Protein AF-A0A7R9FAC0-F1 (afdb_monomer_lite)

Secondary structure (DSSP, 8-state):
---SSHHHHHEEEEEEEETTTEEEEEESS-SPPPP-SSEEEE--TTTS----SSS---PPPHHHHHHHHHHHHHHHH-GGGTTSEEEEEE-S-HHHHHHHHHHHHHHHH--

Organism: NCBI:txid61472

pLDDT: mean 90.78, std 15.02, range [35.91, 98.38]

Sequence (111 aa):
MNTGTEENEILVCASEYIKERLYFVTLGTTVRPKSTVNTHYFSIDDELKYENFNADFGPLNLAMLYRYCQKLNRKLKLPSLSKKKIVHFTTMDGQKRVNAAFLIASFSVCT

Foldseek 3Di:
DDPPPPVVQFWDDKDDLDPLAEIETETQDPDQDDADQAADEDECLPPQFDDDPPPDGDQGDPVSLVVLLVVVVCQCPPPSCVRHHYYHYDYPPPSRSVNSVVSVVVSSVVD

Radius of gyration: 14.59 Å; chains: 1; bounding box: 48×26×38 Å

InterPro domains:
  IPR029021 Protein-tyrosine phosphatase-like [G3DSA:3.90.190.10] (7-111)
  IPR029021 Protein-tyrosine phosphatase-like [SSF52799] (12-110)
  IPR029260 Dual specificity/tyrosine protein phosphatase, N-terminal [PF14671] (16-110)
  IPR029260 Dual specificity/tyrosine protein phosphatase, N-terminal [cd17657] (13-110)

Structure (mmCIF, N/CA/C/O backbone):
data_AF-A0A7R9FAC0-F1
#
_entry.id   AF-A0A7R9FAC0-F1
#
loop_
_atom_site.group_PDB
_atom_site.id
_atom_site.type_symbol
_atom_site.label_atom_id
_atom_site.label_alt_id
_atom_site.label_comp_id
_atom_site.label_asym_id
_atom_site.label_entity_id
_atom_site.label_seq_id
_atom_site.pdbx_PDB_ins_code
_atom_site.Cartn_x
_atom_site.Cartn_y
_atom_site.Cartn_z
_atom_site.occupancy
_atom_site.B_iso_or_equiv
_atom_site.auth_seq_id
_atom_site.auth_comp_id
_atom_site.auth_asym_id
_atom_site.auth_atom_id
_atom_site.pdbx_PDB_model_num
ATOM 1 N N . MET A 1 1 ? -29.205 13.484 -4.983 1.00 35.91 1 MET A N 1
ATOM 2 C CA . MET A 1 1 ? -28.218 13.316 -6.071 1.00 35.91 1 MET A CA 1
ATOM 3 C C . MET A 1 1 ? -27.354 12.122 -5.708 1.00 35.91 1 MET A C 1
ATOM 5 O O . MET A 1 1 ? -26.906 12.058 -4.572 1.00 35.91 1 MET A O 1
ATOM 9 N N . ASN A 1 2 ? -27.260 11.142 -6.608 1.00 36.09 2 ASN A N 1
ATOM 10 C CA . ASN A 1 2 ? -26.619 9.841 -6.395 1.00 36.09 2 ASN A CA 1
ATOM 11 C C . ASN A 1 2 ? -25.140 9.990 -6.009 1.00 36.09 2 ASN A C 1
ATOM 13 O O . ASN A 1 2 ? -24.359 10.465 -6.821 1.00 36.09 2 ASN A O 1
ATOM 17 N N . THR A 1 3 ? -24.754 9.543 -4.812 1.00 40.38 3 THR A N 1
ATOM 18 C CA . THR A 1 3 ? -23.348 9.481 -4.358 1.00 40.38 3 THR A CA 1
ATOM 19 C C . THR A 1 3 ? -22.795 8.050 -4.315 1.00 40.38 3 THR A C 1
ATOM 21 O O . THR A 1 3 ? -21.716 7.829 -3.788 1.00 40.38 3 THR A O 1
ATOM 24 N N . GLY A 1 4 ? -23.533 7.059 -4.829 1.00 36.38 4 GLY A N 1
ATOM 25 C CA . GLY A 1 4 ? -23.182 5.636 -4.693 1.00 36.38 4 GLY A CA 1
ATOM 26 C C . GLY A 1 4 ? -22.381 5.026 -5.849 1.00 36.38 4 GLY A C 1
ATOM 27 O O . GLY A 1 4 ? -21.955 3.880 -5.740 1.00 36.38 4 GLY A O 1
ATOM 28 N N . THR A 1 5 ? -22.198 5.744 -6.961 1.00 38.72 5 THR A N 1
ATOM 29 C CA . THR A 1 5 ? -21.631 5.180 -8.201 1.00 38.72 5 THR A CA 1
ATOM 30 C C . THR A 1 5 ? -20.142 5.481 -8.402 1.00 38.72 5 THR A C 1
ATOM 32 O O . THR A 1 5 ? -19.443 4.643 -8.956 1.00 38.72 5 THR A O 1
ATOM 35 N N . GLU A 1 6 ? -19.619 6.604 -7.900 1.00 45.66 6 GLU A N 1
ATOM 36 C CA . GLU A 1 6 ? -18.211 6.998 -8.122 1.00 45.66 6 GLU A CA 1
ATOM 37 C C . GLU A 1 6 ? -17.211 6.215 -7.250 1.00 45.66 6 GLU A C 1
ATOM 39 O O . GLU A 1 6 ? -16.075 5.979 -7.656 1.00 45.66 6 GLU A O 1
ATOM 44 N N . GLU A 1 7 ? -17.615 5.758 -6.059 1.00 50.72 7 GLU A N 1
ATOM 45 C CA . GLU A 1 7 ? -16.716 5.037 -5.142 1.00 50.72 7 GLU A CA 1
ATOM 46 C C . GLU A 1 7 ? -16.294 3.662 -5.689 1.00 50.72 7 GLU A C 1
ATOM 48 O O . GLU A 1 7 ? -15.169 3.216 -5.447 1.00 50.72 7 GLU A O 1
ATOM 53 N N . ASN A 1 8 ? -17.165 3.018 -6.475 1.00 48.09 8 ASN A N 1
ATOM 54 C CA . ASN A 1 8 ? -16.906 1.708 -7.076 1.00 48.09 8 ASN A 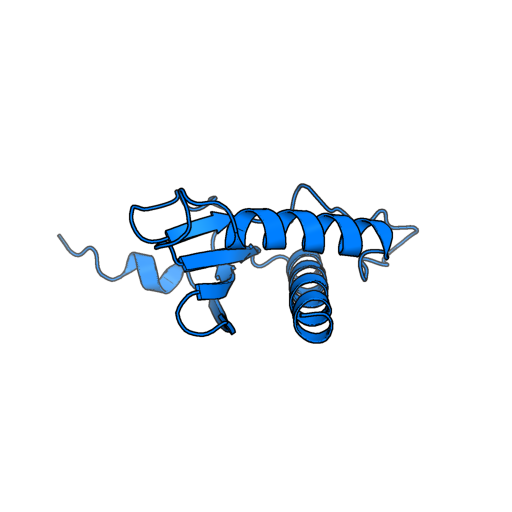CA 1
ATOM 55 C C . ASN A 1 8 ? -16.015 1.775 -8.329 1.00 48.09 8 ASN A C 1
ATOM 57 O O . ASN A 1 8 ? -15.404 0.770 -8.678 1.00 48.09 8 ASN A O 1
ATOM 61 N N . GLU A 1 9 ? -15.883 2.936 -8.980 1.00 55.91 9 GLU A N 1
ATOM 62 C CA . GLU A 1 9 ? -14.972 3.114 -10.127 1.00 55.91 9 GLU A CA 1
ATOM 63 C C . GLU A 1 9 ? -13.520 3.385 -9.692 1.00 55.91 9 GLU A C 1
ATOM 65 O O . GLU A 1 9 ? -12.575 3.214 -10.463 1.00 55.91 9 GLU A O 1
ATOM 70 N N . ILE A 1 10 ? -13.320 3.777 -8.431 1.00 75.69 10 ILE A N 1
ATOM 71 C CA . ILE A 1 10 ? -12.010 4.145 -7.883 1.00 75.69 10 ILE A CA 1
ATOM 72 C C . ILE A 1 10 ? -11.254 2.928 -7.335 1.00 75.69 10 ILE A C 1
ATOM 74 O O . ILE A 1 10 ? -10.022 2.922 -7.352 1.00 75.69 10 ILE A O 1
ATOM 78 N N . LEU A 1 11 ? -11.951 1.900 -6.849 1.00 82.56 11 LEU A N 1
ATOM 79 C CA . LEU A 1 11 ? -11.347 0.714 -6.241 1.00 82.56 11 LEU A CA 1
ATOM 80 C C . LEU A 1 11 ? -11.244 -0.429 -7.257 1.00 82.56 11 LEU A C 1
ATOM 82 O O . LEU A 1 11 ? -12.250 -1.010 -7.641 1.00 82.56 11 LEU A O 1
ATOM 86 N N . VAL A 1 12 ? -10.024 -0.806 -7.641 1.00 87.88 12 VAL A N 1
ATOM 87 C CA . VAL A 1 12 ? -9.812 -1.900 -8.607 1.00 87.88 12 VAL A CA 1
ATOM 88 C C . VAL A 1 12 ? -9.656 -3.242 -7.902 1.00 87.88 12 VAL A C 1
ATOM 90 O O . VAL A 1 12 ? -10.219 -4.247 -8.323 1.00 87.88 12 VAL A O 1
ATOM 93 N N . CYS A 1 13 ? -8.868 -3.279 -6.830 1.00 90.06 13 CYS A N 1
ATOM 94 C CA . CYS A 1 13 ? -8.634 -4.493 -6.055 1.00 90.06 13 CYS A CA 1
ATOM 95 C C . CYS A 1 13 ? -8.306 -4.133 -4.607 1.00 90.06 13 CYS A C 1
ATOM 97 O O . CYS A 1 13 ? -7.657 -3.116 -4.351 1.00 90.06 13 CYS A O 1
ATOM 99 N N . ALA A 1 14 ? -8.721 -4.982 -3.670 1.00 94.44 14 ALA A N 1
ATOM 100 C CA . ALA A 1 14 ? -8.370 -4.885 -2.264 1.00 94.44 14 ALA A CA 1
ATOM 101 C C . ALA A 1 14 ? -7.977 -6.263 -1.719 1.00 94.44 14 ALA A C 1
ATOM 103 O O . ALA A 1 14 ? -8.585 -7.277 -2.056 1.00 94.44 14 ALA A O 1
ATOM 104 N N . SER A 1 15 ? -6.969 -6.300 -0.854 1.00 96.69 15 SER A N 1
ATOM 105 C CA . SER A 1 15 ? -6.530 -7.505 -0.151 1.00 96.69 15 SER A CA 1
ATOM 106 C C . SER A 1 15 ? -6.338 -7.188 1.324 1.00 96.69 15 SER A C 1
ATOM 108 O O . SER A 1 15 ? -5.642 -6.235 1.682 1.00 96.69 15 SER A O 1
ATOM 110 N N . GLU A 1 16 ? -6.975 -7.971 2.186 1.00 97.50 16 GLU A N 1
ATOM 111 C CA . GLU A 1 16 ? -6.837 -7.854 3.634 1.00 97.50 16 GLU A CA 1
ATOM 112 C C . GLU A 1 16 ? -5.616 -8.651 4.106 1.00 97.50 16 GLU A C 1
ATOM 114 O O . GLU A 1 16 ? -5.492 -9.835 3.812 1.00 97.50 16 GLU A O 1
ATOM 119 N N . TYR A 1 17 ? -4.716 -7.989 4.835 1.00 96.75 17 TYR A N 1
ATOM 120 C CA . TYR A 1 17 ? -3.505 -8.600 5.397 1.00 96.75 17 TYR A CA 1
ATOM 121 C C . TYR A 1 17 ? -3.596 -8.775 6.914 1.00 96.75 17 TYR A C 1
ATOM 123 O O . TYR A 1 17 ? -3.052 -9.725 7.464 1.00 96.75 17 TYR A O 1
ATOM 131 N N . ILE A 1 18 ? -4.293 -7.865 7.603 1.00 96.56 18 ILE A N 1
ATOM 132 C CA . ILE A 1 18 ? -4.633 -8.013 9.022 1.00 96.56 18 ILE A CA 1
ATOM 133 C C . ILE A 1 18 ? -6.105 -7.663 9.168 1.00 96.56 18 ILE A C 1
ATOM 135 O O . ILE A 1 18 ? -6.501 -6.540 8.836 1.00 96.56 18 ILE A O 1
ATOM 139 N N . LYS A 1 19 ? -6.884 -8.613 9.693 1.00 96.56 19 LYS A N 1
ATOM 140 C CA . LYS A 1 19 ? -8.336 -8.498 9.835 1.00 96.56 19 LYS A CA 1
ATOM 141 C C . LYS A 1 19 ? -8.740 -7.176 10.484 1.00 96.56 19 LYS A C 1
ATOM 143 O O . LYS A 1 19 ? -8.250 -6.844 11.564 1.00 96.56 19 LYS A O 1
ATOM 148 N N . GLU A 1 20 ? -9.612 -6.426 9.811 1.00 96.06 20 GLU A N 1
ATOM 149 C CA . GLU A 1 20 ? -10.138 -5.124 10.257 1.00 96.06 20 GLU A CA 1
ATOM 150 C C . GLU A 1 20 ? -9.076 -4.035 10.504 1.00 96.06 20 GLU A C 1
ATOM 152 O O . GLU A 1 20 ? -9.371 -2.977 11.069 1.00 96.06 20 GLU A O 1
ATOM 157 N N . ARG A 1 21 ? -7.826 -4.246 10.066 1.00 97.19 21 ARG A N 1
ATOM 158 C CA . ARG A 1 21 ? -6.691 -3.407 10.475 1.00 97.19 21 ARG A CA 1
ATOM 159 C C . ARG A 1 21 ? -5.804 -2.954 9.326 1.00 97.19 21 ARG A C 1
ATOM 161 O O . ARG A 1 21 ? -5.457 -1.770 9.313 1.00 97.19 21 ARG A O 1
ATOM 168 N N . LEU A 1 22 ? -5.411 -3.850 8.421 1.00 98.25 22 LEU A N 1
ATOM 169 C CA . LEU A 1 22 ? -4.445 -3.575 7.355 1.00 98.25 22 LEU A CA 1
ATOM 170 C C . LEU A 1 22 ? -4.932 -4.118 6.016 1.00 98.25 22 LEU A C 1
ATOM 172 O O . LEU A 1 22 ? -5.168 -5.317 5.875 1.00 98.25 22 LEU A O 1
ATOM 176 N N . TYR A 1 23 ? -4.985 -3.228 5.030 1.00 98.12 23 TYR A N 1
ATOM 177 C CA . TYR A 1 23 ? -5.409 -3.534 3.672 1.00 98.12 23 TYR A CA 1
ATOM 178 C C . TYR A 1 23 ? -4.383 -3.029 2.663 1.00 98.12 23 TYR A C 1
ATOM 180 O O . TYR A 1 23 ? -3.810 -1.946 2.832 1.00 98.12 23 TYR A O 1
ATOM 188 N N . PHE A 1 24 ? -4.197 -3.797 1.596 1.00 98.25 24 PHE A N 1
ATOM 189 C CA . PHE A 1 24 ? -3.538 -3.358 0.376 1.00 98.25 24 PHE A CA 1
ATOM 190 C C . PHE A 1 24 ? -4.584 -3.101 -0.697 1.00 98.25 24 PHE A C 1
ATOM 192 O O . PHE A 1 24 ? -5.477 -3.923 -0.887 1.00 98.25 24 PHE A O 1
ATOM 199 N N . VAL A 1 25 ? -4.494 -1.967 -1.381 1.00 97.31 25 VAL A N 1
ATOM 200 C CA . VAL A 1 25 ? -5.516 -1.531 -2.331 1.00 97.31 25 VAL A CA 1
ATOM 201 C C . VAL A 1 25 ? -4.881 -1.014 -3.617 1.00 97.31 25 VAL A C 1
ATOM 203 O O . VAL A 1 25 ? -3.948 -0.218 -3.582 1.00 97.31 25 VAL A O 1
ATOM 206 N N . THR A 1 26 ? -5.424 -1.419 -4.761 1.00 96.25 26 THR A N 1
ATOM 207 C CA . THR A 1 26 ? -5.137 -0.794 -6.058 1.00 96.25 26 THR A CA 1
ATOM 208 C C . THR A 1 26 ? -6.266 0.162 -6.412 1.00 96.25 26 THR A C 1
ATOM 210 O O . THR A 1 26 ? -7.431 -0.244 -6.437 1.00 96.25 26 THR A O 1
ATOM 213 N N . LEU A 1 27 ? -5.921 1.417 -6.693 1.00 94.50 27 LEU A N 1
ATOM 214 C CA . LEU A 1 27 ? -6.872 2.443 -7.108 1.00 94.50 27 LEU A CA 1
ATOM 215 C C . LEU A 1 27 ? -6.804 2.674 -8.618 1.00 94.50 27 LEU A C 1
ATOM 217 O O . LEU A 1 27 ? -5.716 2.783 -9.182 1.00 94.50 27 LEU A O 1
ATOM 221 N N . GLY A 1 28 ? -7.971 2.807 -9.248 1.00 91.50 28 GLY A N 1
ATOM 222 C CA . GLY A 1 28 ? -8.133 3.175 -10.658 1.00 91.50 28 GLY A CA 1
ATOM 223 C C . GLY A 1 28 ? -7.818 4.646 -10.944 1.00 91.50 28 GLY A C 1
ATOM 224 O O . GLY A 1 28 ? -7.648 5.031 -12.096 1.00 91.50 28 GLY A O 1
ATOM 225 N N . THR A 1 29 ? -7.693 5.465 -9.897 1.00 87.44 29 THR A N 1
ATOM 226 C CA . THR A 1 29 ? -7.359 6.890 -9.977 1.00 87.44 29 THR A CA 1
ATOM 227 C C . THR A 1 29 ? -5.949 7.175 -9.466 1.00 87.44 29 THR A C 1
ATOM 229 O O . THR A 1 29 ? -5.447 6.517 -8.554 1.00 87.44 29 THR A O 1
ATOM 232 N N . THR A 1 30 ? -5.319 8.207 -10.024 1.00 83.38 30 THR A N 1
ATOM 233 C CA . THR A 1 30 ? -4.050 8.764 -9.531 1.00 83.38 30 THR A CA 1
ATOM 234 C C . THR A 1 30 ? -4.255 9.762 -8.389 1.00 83.38 30 THR A C 1
ATOM 236 O O . THR A 1 30 ? -3.291 10.176 -7.742 1.00 83.38 30 THR A O 1
ATOM 239 N N . VAL A 1 31 ? -5.504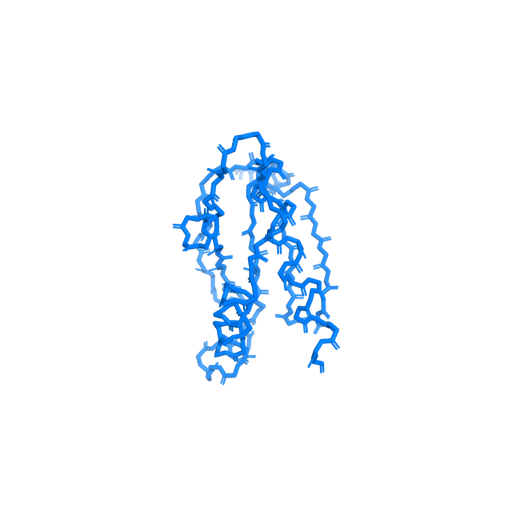 10.148 -8.104 1.00 87.19 31 VAL A N 1
ATOM 240 C CA . VAL A 1 31 ? -5.827 11.076 -7.019 1.00 87.19 31 VAL A CA 1
ATOM 241 C C . VAL A 1 31 ? -5.572 10.407 -5.671 1.00 87.19 31 VAL A C 1
ATOM 243 O O . VAL A 1 31 ? -6.178 9.395 -5.324 1.00 87.19 31 VAL A O 1
ATOM 246 N N . ARG A 1 32 ? -4.693 11.014 -4.868 1.00 88.25 32 ARG A N 1
ATOM 247 C CA . ARG A 1 32 ? -4.375 10.530 -3.523 1.00 88.25 32 ARG A CA 1
ATOM 248 C C . ARG A 1 32 ? -5.598 10.654 -2.603 1.00 88.25 32 ARG A C 1
ATOM 250 O O . ARG A 1 32 ? -6.002 11.782 -2.304 1.00 88.25 32 ARG A O 1
ATOM 257 N N . PRO A 1 33 ? -6.146 9.543 -2.079 1.00 91.06 33 PRO A N 1
ATOM 258 C CA . PRO A 1 33 ? -7.299 9.599 -1.195 1.00 91.06 33 PRO A CA 1
ATOM 259 C C . PRO A 1 33 ? -6.960 10.333 0.105 1.00 91.06 33 PRO A C 1
ATOM 261 O O . PRO A 1 33 ? -5.891 10.153 0.707 1.00 91.06 33 PRO A O 1
ATOM 264 N N . LYS A 1 34 ? -7.896 11.168 0.561 1.00 91.12 34 LYS A N 1
ATOM 265 C CA . LYS A 1 34 ? -7.809 11.815 1.871 1.00 91.12 34 LYS A CA 1
ATOM 266 C C . LYS A 1 34 ? -8.146 10.798 2.960 1.00 91.12 34 LYS A C 1
ATOM 268 O O . LYS A 1 34 ? -9.028 9.961 2.804 1.00 91.12 34 LYS A O 1
ATOM 273 N N . SER A 1 35 ? -7.427 10.870 4.078 1.00 91.75 35 SER A N 1
ATOM 274 C CA . SER A 1 35 ? -7.745 10.042 5.246 1.00 91.75 35 SER A CA 1
ATOM 275 C C . SER A 1 35 ? -9.068 10.483 5.863 1.00 91.75 35 SER A C 1
ATOM 277 O O . SER A 1 35 ? -9.357 11.675 5.930 1.00 91.75 35 SER A O 1
ATOM 279 N N . THR A 1 36 ? -9.848 9.514 6.325 1.00 94.38 36 THR A N 1
ATOM 280 C CA . THR A 1 36 ? -11.151 9.730 6.958 1.00 94.38 36 THR A CA 1
ATOM 281 C C . THR A 1 36 ? -11.039 9.550 8.475 1.00 94.38 36 THR A C 1
ATOM 283 O O . THR A 1 36 ? -9.953 9.332 9.034 1.00 94.38 36 THR A O 1
ATOM 286 N N . VAL A 1 37 ? -12.171 9.637 9.179 1.00 94.31 37 VAL A N 1
ATOM 287 C CA . VAL A 1 37 ? -12.242 9.340 10.618 1.00 94.31 37 VAL A CA 1
ATOM 288 C C . VAL A 1 37 ? -11.847 7.886 10.898 1.00 94.31 37 VAL A C 1
ATOM 290 O O . VAL A 1 37 ? -11.124 7.637 11.859 1.00 94.31 37 VAL A O 1
ATOM 293 N N . ASN A 1 38 ? -12.212 6.957 10.009 1.00 96.38 38 ASN A N 1
ATOM 294 C CA . ASN A 1 38 ? -12.048 5.516 10.219 1.00 96.38 38 ASN A CA 1
ATOM 295 C C . ASN A 1 38 ? -10.919 4.891 9.391 1.00 96.38 38 ASN A C 1
ATOM 297 O O . ASN A 1 38 ? -10.541 3.753 9.655 1.00 96.38 38 ASN A O 1
ATOM 301 N N . THR A 1 39 ? -10.351 5.615 8.423 1.00 97.06 39 THR A N 1
ATOM 302 C CA . THR A 1 39 ? -9.357 5.059 7.496 1.00 97.06 39 THR A CA 1
ATOM 303 C C . THR A 1 39 ? -8.178 6.002 7.311 1.00 97.06 39 THR A C 1
ATOM 305 O O . THR A 1 39 ? -8.337 7.199 7.070 1.00 97.06 39 THR A O 1
ATOM 308 N N . HIS A 1 40 ? -6.971 5.454 7.406 1.00 97.94 40 HIS A N 1
ATOM 309 C CA . HIS A 1 40 ? -5.722 6.140 7.103 1.00 97.94 40 HIS A CA 1
ATOM 310 C C . HIS A 1 40 ? -5.145 5.585 5.806 1.00 97.94 40 HIS A C 1
ATOM 312 O O . HIS A 1 40 ? -4.739 4.424 5.757 1.00 97.94 40 HIS A O 1
ATOM 318 N N . TYR A 1 41 ? -5.031 6.435 4.790 1.00 97.06 41 TYR A N 1
ATOM 319 C CA . TYR A 1 41 ? -4.427 6.064 3.514 1.00 97.06 41 TYR A CA 1
ATOM 320 C C . TYR A 1 41 ? -2.950 6.458 3.465 1.00 97.06 41 TYR A C 1
ATOM 322 O O . TYR A 1 41 ? -2.536 7.530 3.931 1.00 97.06 41 TYR A O 1
ATOM 330 N N . PHE A 1 42 ? -2.123 5.595 2.888 1.00 97.56 42 PHE A N 1
ATOM 331 C CA . PHE A 1 42 ? -0.755 5.931 2.515 1.00 97.56 42 PHE A CA 1
ATOM 332 C C . PHE A 1 42 ? -0.310 5.123 1.296 1.00 97.56 42 PHE A C 1
ATOM 334 O O . PHE A 1 42 ? -0.821 4.041 1.050 1.00 97.56 42 PHE A O 1
ATOM 341 N N . SER A 1 43 ? 0.670 5.648 0.572 1.00 97.12 43 SER A N 1
ATOM 342 C CA . SER A 1 43 ? 1.317 4.988 -0.561 1.00 97.12 43 SER A CA 1
ATOM 343 C C . SER A 1 43 ? 2.828 5.167 -0.434 1.00 97.12 43 SER A C 1
ATOM 345 O O . SER A 1 43 ? 3.279 6.035 0.327 1.00 97.12 43 SER A O 1
ATOM 347 N N . ILE A 1 44 ? 3.579 4.329 -1.142 1.00 97.38 44 ILE A N 1
ATOM 348 C CA . ILE A 1 44 ? 5.033 4.421 -1.305 1.00 97.38 44 ILE A CA 1
ATOM 349 C C . ILE A 1 44 ? 5.453 4.709 -2.748 1.00 97.38 44 ILE A C 1
ATOM 351 O O . ILE A 1 44 ? 6.648 4.849 -2.988 1.00 97.38 44 ILE A O 1
ATOM 355 N N . ASP A 1 45 ? 4.492 4.841 -3.673 1.00 95.56 45 ASP A N 1
ATOM 356 C CA . ASP A 1 45 ? 4.705 4.959 -5.124 1.00 95.56 45 ASP A CA 1
ATOM 357 C C . ASP A 1 45 ? 5.719 6.054 -5.500 1.00 95.56 45 ASP A C 1
ATOM 359 O O . ASP A 1 45 ? 6.463 5.907 -6.468 1.00 95.56 45 ASP A O 1
ATOM 363 N N . ASP A 1 46 ? 5.760 7.144 -4.728 1.00 93.56 46 ASP A N 1
ATOM 364 C CA . ASP A 1 46 ? 6.659 8.278 -4.964 1.00 93.56 46 ASP A CA 1
ATOM 365 C C . ASP A 1 46 ? 7.772 8.426 -3.910 1.00 93.56 46 ASP A C 1
ATOM 367 O O . ASP A 1 46 ? 8.572 9.356 -3.990 1.00 93.56 46 ASP A O 1
ATOM 371 N N . GLU A 1 47 ? 7.847 7.512 -2.938 1.00 95.44 47 GLU A N 1
ATOM 372 C CA . GLU A 1 47 ? 8.807 7.547 -1.822 1.00 95.44 47 GLU A CA 1
ATOM 373 C C . GLU A 1 47 ? 9.875 6.455 -1.927 1.00 95.44 47 GLU A C 1
ATOM 375 O O . GLU A 1 47 ? 11.049 6.714 -1.669 1.00 95.44 47 GLU A O 1
ATOM 380 N N . LEU A 1 48 ? 9.475 5.232 -2.283 1.00 95.94 48 LEU A N 1
ATOM 381 C CA . LEU A 1 48 ? 10.369 4.085 -2.431 1.00 95.94 48 LEU A CA 1
ATOM 382 C C . LEU A 1 48 ? 10.402 3.698 -3.907 1.00 95.94 48 LEU A C 1
ATOM 384 O O . LEU A 1 48 ? 9.626 2.858 -4.358 1.00 95.94 48 LEU A O 1
ATOM 388 N N . LYS A 1 49 ? 11.280 4.363 -4.658 1.00 95.38 49 LYS A N 1
ATOM 389 C CA . LYS A 1 49 ? 11.439 4.165 -6.100 1.00 95.38 49 LYS A CA 1
ATOM 390 C C . LYS A 1 49 ? 12.616 3.245 -6.374 1.00 95.38 49 LYS A C 1
ATOM 392 O O . LYS A 1 49 ? 13.669 3.400 -5.764 1.00 95.38 49 LYS A O 1
ATOM 397 N N . TYR A 1 50 ? 12.417 2.290 -7.271 1.00 95.00 50 TYR A N 1
ATOM 398 C CA . TYR A 1 50 ? 13.498 1.463 -7.783 1.00 95.00 50 TYR A CA 1
ATOM 399 C C . TYR A 1 50 ? 14.342 2.290 -8.761 1.00 95.00 50 TYR A C 1
ATOM 401 O O . TYR A 1 50 ? 13.781 2.982 -9.606 1.00 95.00 50 TYR A O 1
ATOM 409 N N . GLU A 1 51 ? 15.664 2.219 -8.634 1.00 93.56 51 GLU A N 1
ATOM 410 C CA . GLU A 1 51 ? 16.604 2.839 -9.572 1.00 93.56 51 GLU A CA 1
ATOM 411 C C . GLU A 1 51 ? 16.966 1.788 -10.626 1.00 93.56 51 GLU A C 1
ATOM 413 O O . GLU A 1 51 ? 17.656 0.816 -10.315 1.00 93.56 51 GLU A O 1
ATOM 418 N N . ASN A 1 52 ? 16.440 1.945 -11.840 1.00 93.31 52 ASN A N 1
ATOM 419 C CA . ASN A 1 52 ? 16.592 0.975 -12.920 1.00 93.31 52 ASN A CA 1
ATOM 420 C C . ASN A 1 52 ? 17.951 1.095 -13.620 1.00 93.31 52 ASN A C 1
ATOM 422 O O . ASN A 1 52 ? 18.419 2.200 -13.897 1.00 93.31 52 ASN A O 1
ATOM 426 N N . PHE A 1 53 ? 18.561 -0.040 -13.973 1.00 93.12 53 PHE A N 1
ATOM 427 C CA . PHE A 1 53 ? 19.751 -0.052 -14.834 1.00 93.12 53 PHE A CA 1
ATOM 428 C C . PHE A 1 53 ? 19.381 -0.007 -16.325 1.00 93.12 53 PHE A C 1
ATOM 430 O O . PHE A 1 53 ? 20.093 0.594 -17.129 1.00 93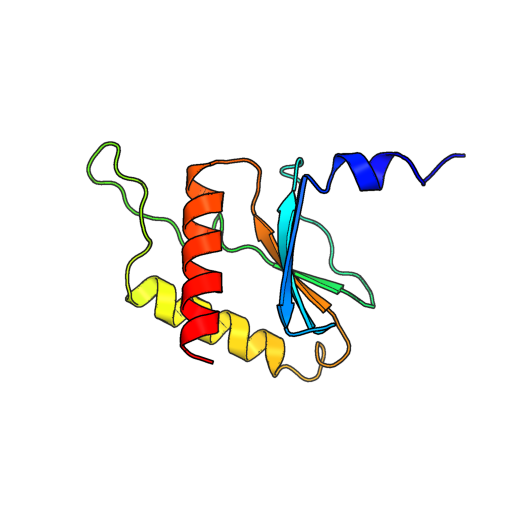.12 53 PHE A O 1
ATOM 437 N N . ASN A 1 54 ? 18.270 -0.640 -16.699 1.00 93.19 54 ASN A N 1
ATOM 438 C CA . ASN A 1 54 ? 17.691 -0.655 -18.038 1.00 93.19 54 ASN A CA 1
ATOM 439 C C . ASN A 1 54 ? 16.152 -0.757 -17.938 1.00 93.19 54 ASN A C 1
ATOM 441 O O . ASN A 1 54 ? 15.508 0.184 -17.480 1.00 93.19 54 ASN A O 1
ATOM 445 N N . ALA A 1 55 ? 15.556 -1.880 -18.357 1.00 94.31 55 ALA A N 1
ATOM 446 C CA . ALA A 1 55 ? 14.113 -2.140 -18.322 1.00 94.31 55 ALA A CA 1
ATOM 447 C C . ALA A 1 55 ? 13.658 -2.916 -17.065 1.00 94.31 55 ALA A C 1
ATOM 449 O O . ALA A 1 55 ? 12.491 -3.292 -16.948 1.00 94.31 55 ALA A O 1
ATOM 450 N N . ASP A 1 56 ? 14.580 -3.194 -16.145 1.00 95.81 56 ASP A N 1
ATOM 451 C CA . ASP A 1 56 ? 14.308 -3.722 -14.812 1.00 95.81 56 ASP A CA 1
ATOM 452 C C . ASP A 1 56 ? 13.551 -2.697 -13.966 1.00 95.81 56 ASP A C 1
ATOM 454 O O . ASP A 1 56 ? 13.831 -1.504 -13.997 1.00 95.81 56 ASP A O 1
ATOM 458 N N . PHE A 1 57 ? 12.572 -3.170 -13.200 1.00 95.31 57 PHE A N 1
ATOM 459 C CA . PHE A 1 57 ? 11.715 -2.305 -12.389 1.00 95.31 57 PHE A CA 1
ATOM 460 C C . PHE A 1 57 ? 11.630 -2.738 -10.925 1.00 95.31 57 PHE A C 1
ATOM 462 O O . PHE A 1 57 ? 10.945 -2.088 -10.139 1.00 95.31 57 PHE A O 1
ATOM 469 N N . GLY A 1 58 ? 12.272 -3.843 -10.544 1.00 94.50 58 GLY A N 1
ATOM 470 C CA . GLY A 1 58 ? 12.179 -4.386 -9.197 1.00 94.50 58 GLY A CA 1
ATOM 471 C C . GLY A 1 58 ? 12.743 -5.804 -9.057 1.00 94.50 58 GLY A C 1
ATOM 472 O O . GLY A 1 58 ? 13.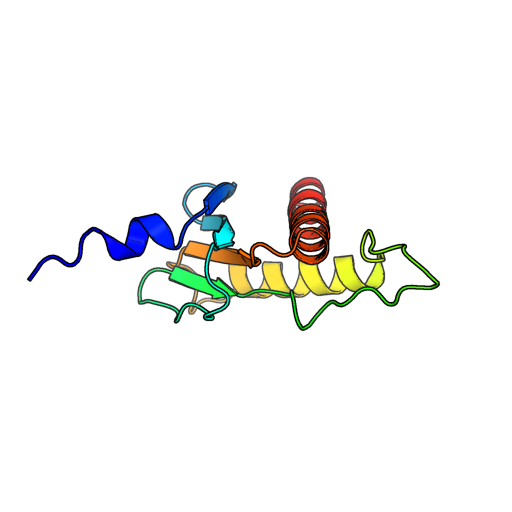340 -6.328 -9.998 1.00 94.50 58 GLY A O 1
ATOM 473 N N . PRO A 1 59 ? 12.521 -6.446 -7.894 1.00 96.50 59 PRO A N 1
ATOM 474 C CA . PRO A 1 59 ? 11.841 -5.884 -6.726 1.00 96.50 59 PRO A CA 1
ATOM 475 C C . PRO A 1 59 ? 12.684 -4.812 -6.019 1.00 96.50 59 PRO A C 1
ATOM 477 O O . PRO A 1 59 ? 13.893 -4.700 -6.225 1.00 96.50 59 PRO A O 1
ATOM 480 N N . LEU A 1 60 ? 12.048 -4.026 -5.150 1.00 96.38 60 LEU A N 1
ATOM 481 C CA . LEU A 1 60 ? 12.759 -3.084 -4.284 1.00 96.38 60 LEU A CA 1
ATOM 482 C C . LEU A 1 60 ? 13.769 -3.817 -3.387 1.00 96.38 60 LEU A C 1
ATOM 484 O O . LEU A 1 60 ? 13.516 -4.914 -2.891 1.00 96.38 60 LEU A O 1
ATOM 488 N N . ASN A 1 61 ? 14.922 -3.189 -3.160 1.00 96.50 61 ASN A N 1
ATOM 489 C CA . ASN A 1 61 ? 16.009 -3.795 -2.394 1.00 96.50 61 ASN A CA 1
ATOM 490 C C . ASN A 1 61 ? 15.708 -3.886 -0.881 1.00 96.50 61 ASN A C 1
ATOM 492 O O . ASN A 1 61 ? 14.761 -3.291 -0.357 1.00 96.50 61 ASN A O 1
ATOM 496 N N . LEU A 1 62 ? 16.570 -4.600 -0.147 1.00 96.88 62 LEU A N 1
ATOM 497 C CA . LEU A 1 62 ? 16.391 -4.862 1.285 1.00 96.88 62 LEU A CA 1
ATOM 498 C C . LEU A 1 62 ? 16.361 -3.588 2.146 1.00 96.88 62 LEU A C 1
ATOM 500 O O . LEU A 1 62 ? 15.626 -3.525 3.132 1.00 96.88 62 LEU A O 1
ATOM 504 N N . ALA A 1 63 ? 17.110 -2.548 1.771 1.00 97.38 63 ALA A N 1
ATOM 505 C CA . ALA A 1 63 ? 17.083 -1.281 2.497 1.00 97.38 63 ALA A CA 1
ATOM 506 C C . ALA A 1 63 ? 15.707 -0.599 2.382 1.00 97.38 63 ALA A C 1
ATOM 508 O O . ALA A 1 63 ? 15.199 -0.046 3.361 1.00 97.38 63 ALA A O 1
ATOM 509 N N . MET A 1 64 ? 15.072 -0.672 1.211 1.00 97.88 64 MET A N 1
ATOM 510 C CA . MET A 1 64 ? 13.712 -0.168 0.998 1.00 97.88 64 MET A CA 1
ATOM 511 C C . MET A 1 64 ? 12.668 -1.020 1.722 1.00 97.88 64 MET A C 1
ATOM 513 O O . MET A 1 64 ? 11.754 -0.455 2.326 1.00 97.88 64 MET A O 1
ATOM 517 N N . LEU A 1 65 ? 12.840 -2.347 1.751 1.00 97.50 65 LEU A N 1
ATOM 518 C CA . LEU A 1 65 ? 11.999 -3.233 2.560 1.00 97.50 65 LEU A CA 1
ATOM 519 C C . LEU A 1 65 ? 12.065 -2.870 4.046 1.00 97.50 65 LEU A C 1
ATOM 521 O O . LEU A 1 65 ? 11.030 -2.676 4.680 1.00 97.50 65 LEU A O 1
ATOM 525 N N . TYR A 1 66 ? 13.264 -2.685 4.594 1.00 97.06 66 TYR A N 1
ATOM 526 C CA . TYR A 1 66 ? 13.431 -2.269 5.984 1.00 97.06 66 TYR A CA 1
ATOM 527 C C . TYR A 1 66 ? 12.709 -0.944 6.282 1.00 97.06 66 TYR A C 1
ATOM 529 O O . TYR A 1 66 ? 11.938 -0.853 7.244 1.00 97.06 66 TYR A O 1
ATOM 537 N N . ARG A 1 67 ? 12.880 0.068 5.419 1.00 97.81 67 ARG A N 1
ATOM 538 C CA . ARG A 1 67 ? 12.181 1.361 5.541 1.00 97.81 67 ARG A CA 1
ATOM 539 C C . ARG A 1 67 ? 10.661 1.196 5.488 1.00 97.81 67 ARG A C 1
ATOM 541 O O . ARG A 1 67 ? 9.954 1.816 6.288 1.00 97.81 67 ARG A O 1
ATOM 548 N N . TYR A 1 68 ? 10.157 0.349 4.590 1.00 98.25 68 TYR A N 1
ATOM 549 C CA . TYR A 1 68 ? 8.735 0.024 4.501 1.00 98.25 68 TYR A CA 1
ATOM 550 C C . TYR A 1 68 ? 8.218 -0.602 5.801 1.00 98.25 68 TYR A C 1
ATOM 552 O O . TYR A 1 68 ? 7.252 -0.097 6.381 1.00 98.25 68 TYR A O 1
ATOM 560 N N . CYS A 1 69 ? 8.901 -1.630 6.311 1.00 97.62 69 CYS A N 1
ATOM 561 C CA . CYS A 1 69 ? 8.537 -2.308 7.553 1.00 97.62 69 CYS A CA 1
ATOM 562 C C . CYS A 1 69 ? 8.490 -1.333 8.734 1.00 97.62 69 CYS A C 1
ATOM 564 O O . CYS A 1 69 ? 7.515 -1.316 9.486 1.00 97.62 69 CYS A O 1
ATOM 566 N N . GLN A 1 70 ? 9.496 -0.464 8.880 1.00 97.12 70 GLN A N 1
ATOM 567 C CA . GLN A 1 70 ? 9.501 0.571 9.919 1.00 97.12 70 GLN A CA 1
ATOM 568 C C . GLN A 1 70 ? 8.322 1.542 9.774 1.00 97.12 70 GLN A C 1
ATOM 570 O O . GLN A 1 70 ? 7.642 1.861 10.756 1.00 97.12 70 GLN A O 1
ATOM 575 N N . LYS A 1 71 ? 8.054 2.010 8.550 1.00 97.81 71 LYS A N 1
ATOM 576 C CA . LYS A 1 71 ? 6.960 2.943 8.257 1.00 97.81 71 LYS A CA 1
ATOM 577 C C . LYS A 1 71 ? 5.603 2.336 8.605 1.00 97.81 71 LYS A C 1
ATOM 579 O O . LYS A 1 71 ? 4.794 3.012 9.249 1.00 97.81 71 LYS A O 1
ATOM 584 N N . LEU A 1 72 ? 5.357 1.098 8.183 1.00 97.88 72 LEU A N 1
ATOM 585 C CA . LEU A 1 72 ? 4.102 0.397 8.427 1.00 97.88 72 LEU A CA 1
ATOM 586 C C . LEU A 1 72 ? 3.934 0.059 9.913 1.00 97.88 72 LEU A C 1
ATOM 588 O O . LEU A 1 72 ? 2.904 0.403 10.491 1.00 97.88 72 LEU A O 1
ATOM 592 N N . ASN A 1 73 ? 4.968 -0.473 10.570 1.00 96.81 73 ASN A N 1
ATOM 593 C CA . ASN A 1 73 ? 4.936 -0.746 12.011 1.00 96.81 73 ASN A CA 1
ATOM 594 C C . ASN A 1 73 ? 4.642 0.506 12.835 1.00 96.81 73 ASN A C 1
ATOM 596 O O . ASN A 1 73 ? 3.824 0.467 13.757 1.00 96.81 73 ASN A O 1
ATOM 600 N N . ARG A 1 74 ? 5.248 1.644 12.479 1.00 97.56 74 ARG A N 1
ATOM 601 C CA . ARG A 1 74 ? 4.944 2.921 13.133 1.00 97.56 74 ARG A CA 1
ATOM 602 C C . ARG A 1 74 ? 3.469 3.287 12.978 1.00 97.56 74 ARG A C 1
ATOM 604 O O . ARG A 1 74 ? 2.862 3.707 13.952 1.00 97.56 74 ARG A O 1
ATOM 611 N N . LYS A 1 75 ? 2.877 3.112 11.791 1.00 97.69 75 LYS A N 1
ATOM 612 C CA . LYS A 1 75 ? 1.446 3.391 11.557 1.00 97.69 75 LYS A CA 1
ATOM 613 C C . LYS A 1 75 ? 0.534 2.457 12.346 1.00 97.69 75 LYS A C 1
ATOM 615 O O . LYS A 1 75 ? -0.469 2.917 12.883 1.00 97.69 75 LYS A O 1
ATOM 620 N N . LEU A 1 76 ? 0.887 1.176 12.432 1.00 96.94 76 LEU A N 1
ATOM 621 C CA . LEU A 1 76 ? 0.106 0.181 13.165 1.00 96.94 76 LEU A CA 1
ATOM 622 C C . LEU A 1 76 ? 0.093 0.454 14.675 1.00 96.94 76 LEU A C 1
ATOM 624 O O . LEU A 1 76 ? -0.951 0.282 15.305 1.00 96.94 76 LEU A O 1
ATOM 628 N N . LYS A 1 77 ? 1.218 0.928 15.226 1.00 96.56 77 LYS A N 1
ATOM 629 C CA . LYS A 1 77 ? 1.405 1.204 16.660 1.00 96.56 77 LYS A CA 1
ATOM 630 C C . LYS A 1 77 ? 1.047 2.634 17.085 1.00 96.56 77 LYS A C 1
ATOM 632 O O . LYS A 1 77 ? 1.001 2.909 18.280 1.00 96.56 77 LYS A O 1
ATOM 637 N N . LEU A 1 78 ? 0.812 3.558 16.148 1.00 97.69 78 LEU A N 1
ATOM 638 C CA . LEU A 1 78 ? 0.548 4.961 16.480 1.00 97.69 78 LEU A CA 1
ATOM 639 C C . LEU A 1 78 ? -0.822 5.110 17.175 1.00 97.69 78 LEU A C 1
ATOM 641 O O . LEU A 1 78 ? -1.836 4.761 16.564 1.00 97.69 78 LEU A O 1
ATOM 645 N N . PRO A 1 79 ? -0.903 5.687 18.394 1.00 97.12 79 PRO A N 1
ATOM 646 C CA . PRO A 1 79 ? -2.164 5.781 19.135 1.00 97.12 79 PRO A CA 1
ATOM 647 C C . PRO A 1 79 ? -3.280 6.515 18.383 1.00 97.12 79 PRO A C 1
ATOM 649 O O . PRO A 1 79 ? -4.429 6.076 18.407 1.00 97.12 79 PRO A O 1
ATOM 652 N N . SER A 1 80 ? -2.944 7.572 17.635 1.00 96.38 80 SER A N 1
ATOM 653 C CA . SER A 1 80 ? -3.904 8.341 16.826 1.00 96.38 80 SER A CA 1
ATOM 654 C C . SER A 1 80 ? -4.506 7.559 15.649 1.00 96.38 80 SER A C 1
ATOM 656 O O . SER A 1 80 ? -5.510 7.986 15.077 1.00 96.38 80 SER A O 1
ATOM 658 N N . LEU A 1 81 ? -3.922 6.409 15.289 1.00 97.25 81 LEU A N 1
ATOM 659 C CA . LEU A 1 81 ? -4.389 5.517 14.221 1.00 97.25 81 LEU A CA 1
ATOM 660 C C . LEU A 1 81 ? -4.894 4.168 14.750 1.00 97.25 81 LEU A C 1
ATOM 662 O O . LEU A 1 81 ? -5.263 3.308 13.952 1.00 97.25 81 LEU A O 1
ATOM 666 N N . SER A 1 82 ? -4.914 3.971 16.071 1.00 95.19 82 SER A N 1
ATOM 667 C CA . SER A 1 82 ? -5.246 2.690 16.716 1.00 95.19 82 SER A CA 1
ATOM 668 C C . SER A 1 82 ? -6.617 2.138 16.312 1.00 95.19 82 SER A C 1
ATOM 670 O O . SER A 1 82 ? -6.751 0.937 16.107 1.00 95.19 82 SER A O 1
ATOM 672 N N . LYS A 1 83 ? -7.611 3.016 16.135 1.00 95.38 83 LYS A N 1
ATOM 673 C CA . LYS A 1 83 ? -8.984 2.665 15.729 1.00 95.38 83 LYS A CA 1
ATOM 674 C C . LYS A 1 83 ? -9.238 2.774 14.221 1.00 95.38 83 LYS A C 1
ATOM 676 O O . LYS A 1 83 ? -10.369 2.589 13.787 1.00 95.38 83 LYS A O 1
ATOM 681 N N . LYS A 1 84 ? -8.222 3.123 13.423 1.00 98.00 84 LYS A N 1
ATOM 682 C CA . LYS A 1 84 ? -8.375 3.329 11.977 1.00 98.00 84 LYS A CA 1
ATOM 683 C C . LYS A 1 84 ? -7.893 2.122 11.187 1.00 98.00 84 LYS A C 1
ATOM 685 O O . LYS A 1 84 ? -6.816 1.597 11.472 1.00 98.00 84 LYS A O 1
ATOM 690 N N . LYS A 1 85 ? -8.602 1.775 10.113 1.00 98.25 85 LYS A N 1
ATOM 691 C CA . LYS A 1 85 ? -8.096 0.884 9.062 1.00 98.25 85 LYS A CA 1
ATOM 692 C C . LYS A 1 85 ? -6.905 1.554 8.380 1.00 98.25 85 LYS A C 1
ATOM 694 O O . LYS A 1 85 ? -6.992 2.708 7.960 1.00 98.25 85 LYS A O 1
ATOM 699 N N . ILE A 1 86 ? -5.776 0.862 8.296 1.00 98.38 86 ILE A N 1
ATOM 700 C CA . ILE A 1 86 ? -4.592 1.341 7.580 1.00 98.38 86 ILE A CA 1
ATOM 701 C C . ILE A 1 86 ? -4.654 0.754 6.178 1.00 98.38 86 ILE A C 1
ATOM 703 O O . ILE A 1 86 ? -4.665 -0.462 6.010 1.00 98.38 86 ILE A O 1
ATOM 707 N N . VAL A 1 87 ? -4.692 1.626 5.177 1.00 98.12 87 VAL A N 1
ATOM 708 C CA . VAL A 1 87 ? -4.750 1.236 3.770 1.00 98.12 87 VAL A CA 1
ATOM 709 C C . VAL A 1 87 ? -3.455 1.662 3.097 1.00 98.12 87 VAL A C 1
ATOM 711 O O . VAL A 1 87 ? -3.191 2.858 2.924 1.00 98.12 87 VAL A O 1
ATOM 714 N N . HIS A 1 88 ? -2.643 0.671 2.741 1.00 98.25 88 HIS A N 1
ATOM 715 C CA . HIS A 1 88 ? -1.546 0.839 1.802 1.00 98.25 88 HIS A CA 1
ATOM 716 C C . HIS A 1 88 ? -2.139 0.806 0.395 1.00 98.25 88 HIS A C 1
ATOM 718 O O . HIS A 1 88 ? -2.617 -0.239 -0.033 1.00 98.25 88 HIS A O 1
ATOM 724 N N . PHE A 1 89 ? -2.151 1.931 -0.312 1.00 97.31 89 PHE A N 1
ATOM 725 C CA . PHE A 1 89 ? -2.665 1.978 -1.675 1.00 97.31 89 PHE A CA 1
ATOM 726 C C . PHE A 1 89 ? -1.550 2.189 -2.703 1.00 97.31 89 PHE A C 1
ATOM 728 O O . PHE A 1 89 ? -0.518 2.798 -2.409 1.00 97.31 89 PHE A O 1
ATOM 735 N N . THR A 1 90 ? -1.803 1.720 -3.917 1.00 96.88 90 THR A N 1
ATOM 736 C CA . THR A 1 90 ? -0.997 1.964 -5.117 1.00 96.88 90 THR A CA 1
ATOM 737 C C . THR A 1 90 ? -1.919 2.267 -6.300 1.00 96.88 90 THR A C 1
ATOM 739 O O . THR A 1 90 ? -3.137 2.072 -6.217 1.00 96.88 90 THR A O 1
ATOM 742 N N . THR A 1 91 ? -1.351 2.794 -7.377 1.00 93.69 91 THR A N 1
ATOM 743 C CA . THR A 1 91 ? -2.077 3.132 -8.611 1.00 93.69 91 THR A CA 1
ATOM 744 C C . THR A 1 91 ? -2.129 1.948 -9.586 1.00 93.69 91 THR A C 1
ATOM 746 O O . THR A 1 91 ? -1.646 0.852 -9.300 1.00 93.69 91 THR A O 1
ATOM 749 N N . MET A 1 92 ? -2.723 2.154 -10.763 1.00 94.19 92 MET A N 1
ATOM 750 C CA . MET A 1 92 ? -2.768 1.147 -11.831 1.00 94.19 92 MET A CA 1
ATOM 751 C C . MET A 1 92 ? -1.439 0.937 -12.569 1.00 94.19 92 MET A C 1
ATOM 753 O O . MET A 1 92 ? -1.364 0.046 -13.416 1.00 94.19 92 MET A O 1
ATOM 757 N N . ASP A 1 93 ? -0.396 1.706 -12.245 1.00 94.88 93 ASP A N 1
ATOM 758 C CA . ASP A 1 93 ? 0.942 1.480 -12.787 1.00 94.88 93 ASP A CA 1
ATOM 759 C C . ASP A 1 93 ? 1.459 0.091 -12.378 1.00 94.88 93 ASP A C 1
ATOM 761 O O . ASP A 1 93 ? 1.581 -0.234 -11.194 1.00 94.88 93 ASP A O 1
ATOM 765 N N . GLY A 1 94 ? 1.746 -0.749 -13.375 1.00 94.88 94 GLY A N 1
ATOM 766 C CA . GLY A 1 94 ? 2.098 -2.148 -13.147 1.00 94.88 94 GLY A CA 1
ATOM 767 C C . GLY A 1 94 ? 3.377 -2.325 -12.329 1.00 94.88 94 GLY A C 1
ATOM 768 O O . GLY A 1 94 ? 3.430 -3.205 -11.468 1.00 94.88 94 GLY A O 1
ATOM 769 N N . GLN A 1 95 ? 4.384 -1.477 -12.545 1.00 96.38 95 GLN A N 1
ATOM 770 C CA . GLN A 1 95 ? 5.677 -1.581 -11.868 1.00 96.38 95 GLN A CA 1
ATOM 771 C C . GLN A 1 95 ? 5.558 -1.153 -10.404 1.00 96.38 95 GLN A C 1
ATOM 773 O O . GLN A 1 95 ? 5.996 -1.873 -9.500 1.00 96.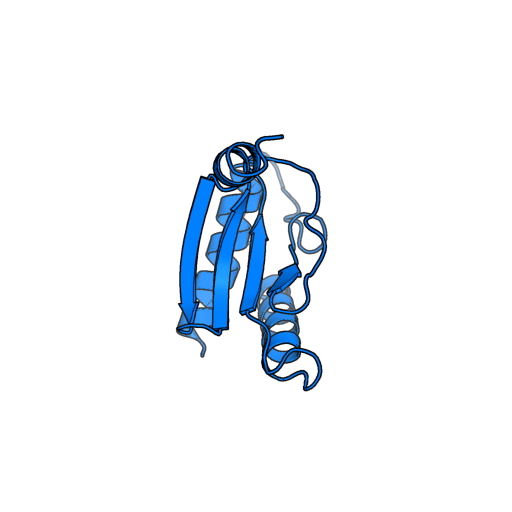38 95 GLN A O 1
ATOM 778 N N . LYS A 1 96 ? 4.897 -0.016 -10.151 1.00 96.44 96 LYS A N 1
ATOM 779 C CA . LYS A 1 96 ? 4.601 0.466 -8.795 1.00 96.44 96 LYS A CA 1
ATOM 780 C C . LYS A 1 96 ? 3.758 -0.547 -8.027 1.00 96.44 96 LYS A C 1
ATOM 782 O O . LYS A 1 96 ? 4.105 -0.887 -6.895 1.00 96.44 96 LYS A O 1
ATOM 787 N N . ARG A 1 97 ? 2.722 -1.107 -8.660 1.00 96.38 97 ARG A N 1
ATOM 788 C CA . ARG A 1 97 ? 1.838 -2.094 -8.031 1.00 96.38 97 ARG A CA 1
ATOM 78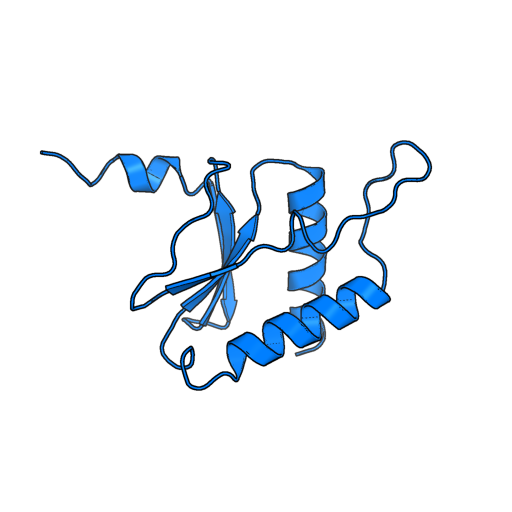9 C C . ARG A 1 97 ? 2.574 -3.370 -7.636 1.00 96.38 97 ARG A C 1
ATOM 791 O O . ARG A 1 97 ? 2.386 -3.838 -6.514 1.00 96.38 97 ARG A O 1
ATOM 798 N N . VAL A 1 98 ? 3.424 -3.913 -8.513 1.00 97.25 98 VAL A N 1
ATOM 799 C CA . VAL A 1 98 ? 4.230 -5.110 -8.206 1.00 97.25 98 VAL A CA 1
ATOM 800 C C . VAL A 1 98 ? 5.200 -4.834 -7.056 1.00 97.25 98 VAL A C 1
ATOM 802 O O . VAL A 1 98 ? 5.267 -5.627 -6.118 1.00 97.25 98 VAL A O 1
ATOM 805 N N . ASN A 1 99 ? 5.890 -3.692 -7.063 1.00 98.12 99 ASN A N 1
ATOM 806 C CA . ASN A 1 99 ? 6.807 -3.321 -5.984 1.00 98.12 99 ASN A CA 1
ATOM 807 C C . ASN A 1 99 ? 6.092 -3.092 -4.642 1.00 98.12 99 ASN A C 1
ATOM 809 O O . ASN A 1 99 ? 6.555 -3.563 -3.602 1.00 98.12 99 ASN A O 1
ATOM 813 N N . ALA A 1 100 ? 4.945 -2.413 -4.648 1.00 98.06 100 ALA A N 1
ATOM 814 C CA . ALA A 1 100 ? 4.137 -2.189 -3.453 1.00 98.06 100 ALA A CA 1
ATOM 815 C C . ALA A 1 100 ? 3.577 -3.506 -2.883 1.00 98.06 100 ALA A C 1
ATOM 817 O O . ALA A 1 100 ? 3.595 -3.702 -1.663 1.00 98.06 100 ALA A O 1
ATOM 818 N N . ALA A 1 101 ? 3.132 -4.416 -3.758 1.00 97.81 101 ALA A N 1
ATOM 819 C CA . ALA A 1 101 ? 2.672 -5.752 -3.387 1.00 97.81 101 ALA A CA 1
ATOM 820 C C . ALA A 1 101 ? 3.809 -6.596 -2.791 1.00 97.81 101 ALA A C 1
ATOM 822 O O . ALA A 1 101 ? 3.630 -7.200 -1.735 1.00 97.81 101 ALA A O 1
ATOM 823 N N . PHE A 1 102 ? 4.993 -6.578 -3.415 1.00 98.06 102 PHE A N 1
ATOM 824 C CA . PHE A 1 102 ? 6.192 -7.246 -2.903 1.00 98.06 102 PHE A CA 1
ATOM 825 C C . PHE A 1 102 ? 6.521 -6.801 -1.473 1.00 98.06 102 PHE A C 1
ATOM 827 O O . PHE A 1 102 ? 6.760 -7.641 -0.604 1.00 98.06 102 PHE A O 1
ATOM 834 N N . LEU A 1 103 ? 6.492 -5.492 -1.206 1.00 98.25 103 LEU A N 1
ATOM 835 C CA . LEU A 1 103 ? 6.804 -4.950 0.116 1.00 98.25 103 LEU A CA 1
ATOM 836 C C . LEU A 1 103 ? 5.811 -5.394 1.196 1.00 98.25 103 LEU A C 1
ATOM 838 O O . LEU A 1 103 ? 6.241 -5.813 2.272 1.00 98.25 103 LEU A O 1
ATOM 842 N N . ILE A 1 104 ? 4.501 -5.311 0.934 1.00 98.25 104 ILE A N 1
ATOM 843 C CA . ILE A 1 104 ? 3.503 -5.705 1.938 1.00 98.25 104 ILE A CA 1
ATOM 844 C C . ILE A 1 104 ? 3.471 -7.221 2.153 1.00 98.25 104 ILE A C 1
ATOM 846 O O . ILE A 1 104 ? 3.391 -7.660 3.296 1.00 98.25 104 ILE A O 1
ATOM 850 N N . ALA A 1 105 ? 3.634 -8.017 1.093 1.00 97.69 105 ALA A N 1
ATOM 851 C CA . ALA A 1 105 ? 3.735 -9.468 1.210 1.00 97.69 105 ALA A CA 1
ATOM 852 C C . ALA A 1 105 ? 4.974 -9.880 2.020 1.00 97.69 105 ALA A C 1
ATOM 854 O O . ALA A 1 105 ? 4.870 -10.691 2.937 1.00 97.69 105 ALA A O 1
ATOM 855 N N . SER A 1 106 ? 6.128 -9.262 1.744 1.00 97.44 106 SER A N 1
ATOM 856 C CA . SER A 1 106 ? 7.365 -9.508 2.498 1.00 97.44 106 SER A CA 1
ATOM 857 C C . SER A 1 106 ? 7.231 -9.101 3.967 1.00 97.44 106 SER A C 1
ATOM 859 O O . SER A 1 106 ? 7.687 -9.822 4.849 1.00 97.44 106 SER A O 1
ATOM 861 N N . PHE A 1 107 ? 6.571 -7.971 4.252 1.00 96.62 107 PHE A N 1
ATOM 862 C CA . PHE A 1 107 ? 6.256 -7.566 5.624 1.00 96.62 107 PHE A CA 1
ATOM 863 C C . PHE A 1 107 ? 5.428 -8.634 6.350 1.00 96.62 107 PHE A C 1
ATOM 865 O O . PHE A 1 107 ? 5.761 -8.997 7.474 1.00 96.62 107 PHE A O 1
ATOM 872 N N . SER A 1 108 ? 4.400 -9.181 5.705 1.00 94.88 108 SER A N 1
ATOM 873 C CA . SER A 1 108 ? 3.507 -10.174 6.313 1.00 94.88 108 SER A CA 1
ATOM 874 C C . SER A 1 108 ? 4.128 -11.544 6.564 1.00 94.88 108 SER A C 1
ATOM 876 O O . SER A 1 108 ? 3.578 -12.306 7.344 1.00 94.88 108 SER A O 1
ATOM 878 N N . VAL A 1 109 ? 5.268 -11.864 5.949 1.00 94.00 109 VAL A N 1
ATOM 879 C CA . VAL A 1 109 ? 6.053 -13.055 6.321 1.00 94.00 109 VAL A CA 1
ATOM 880 C C . VAL A 1 109 ? 6.871 -12.803 7.593 1.00 94.00 109 VAL A C 1
ATOM 882 O O . VAL A 1 109 ? 7.113 -13.719 8.372 1.00 94.00 109 VAL A O 1
ATOM 885 N N . CYS A 1 110 ? 7.298 -11.560 7.815 1.00 80.25 110 CYS A N 1
ATOM 886 C CA . CYS A 1 110 ? 8.166 -11.174 8.928 1.00 80.25 110 CYS A CA 1
ATOM 887 C C . CYS A 1 110 ? 7.418 -10.798 10.221 1.00 80.25 110 CYS A C 1
ATOM 889 O O . CYS A 1 110 ? 8.084 -10.474 11.207 1.00 80.25 110 CYS A O 1
ATOM 891 N N . THR A 1 111 ? 6.080 -10.767 10.218 1.00 67.12 111 THR A N 1
ATOM 892 C CA . THR A 1 111 ? 5.251 -10.244 11.324 1.00 67.12 111 THR A CA 1
ATOM 893 C C . THR A 1 111 ? 4.160 -11.223 11.707 1.00 67.12 111 THR A C 1
ATOM 895 O O . THR A 1 111 ? 3.918 -11.356 12.926 1.00 67.12 111 THR A O 1
#